Protein AF-A0A3A6PHD1-F1 (afdb_monomer)

Organism: NCBI:txid1276110

Nearest PDB structures (foldseek):
  7m3f-assembly1_B  TM=3.374E-01  e=2.686E+00  Homo sapiens
  9c1p-assembly1_A  TM=3.592E-01  e=3.494E+00  Homo sapiens
  7w40-assembly1_B  TM=2.192E-01  e=2.356E+00  Homo sapiens
  7w3z-assembly1_B  TM=1.747E-01  e=2.869E+00  Homo sapiens
  6ot0-assembly1_A  TM=2.148E-01  e=6.738E+00  Homo sapiens

pLDDT: mean 78.99, std 11.35, range [50.09, 92.81]

Structure (mmCIF, N/CA/C/O backbone):
data_AF-A0A3A6PHD1-F1
#
_entry.id   AF-A0A3A6PHD1-F1
#
loop_
_atom_site.group_PDB
_atom_site.id
_atom_site.type_symbol
_atom_site.label_atom_id
_atom_site.label_alt_id
_atom_site.label_comp_id
_atom_site.label_asym_id
_atom_site.label_entity_id
_atom_site.label_seq_id
_atom_site.pdbx_PDB_ins_code
_atom_site.Cartn_x
_atom_site.Cartn_y
_atom_site.Cartn_z
_atom_site.occupancy
_atom_site.B_iso_or_equiv
_atom_site.auth_seq_id
_atom_site.auth_comp_id
_atom_site.auth_asym_id
_atom_site.auth_atom_id
_atom_site.pdbx_PDB_model_num
ATOM 1 N N . MET A 1 1 ? 44.085 14.649 -65.419 1.00 54.53 1 MET A N 1
ATOM 2 C CA . MET A 1 1 ? 42.797 13.979 -65.137 1.00 54.53 1 MET A CA 1
ATOM 3 C C . MET A 1 1 ? 42.887 12.939 -64.013 1.00 54.53 1 MET A C 1
ATOM 5 O O . MET A 1 1 ? 41.843 12.458 -63.605 1.00 54.53 1 MET A O 1
ATOM 9 N N . ASP A 1 2 ? 44.060 12.668 -63.419 1.00 53.84 2 ASP A N 1
ATOM 10 C CA . ASP A 1 2 ? 44.179 11.685 -62.318 1.00 53.84 2 ASP A CA 1
ATOM 11 C C . ASP A 1 2 ? 43.768 12.226 -60.931 1.00 53.84 2 ASP A C 1
ATOM 13 O O . ASP A 1 2 ? 43.335 11.467 -60.065 1.00 53.84 2 ASP A O 1
ATOM 17 N N . ASN A 1 3 ? 43.817 13.549 -60.727 1.00 59.66 3 ASN A N 1
ATOM 18 C CA . ASN A 1 3 ? 43.451 14.175 -59.447 1.00 59.66 3 ASN A CA 1
ATOM 19 C C . ASN A 1 3 ? 41.937 14.202 -59.167 1.00 59.66 3 ASN A C 1
ATOM 21 O O . ASN A 1 3 ? 41.542 14.149 -58.006 1.00 59.66 3 ASN A O 1
ATOM 25 N N . GLU A 1 4 ? 41.073 14.266 -60.184 1.00 56.53 4 GLU A N 1
ATOM 26 C CA . GLU A 1 4 ? 39.610 14.292 -59.981 1.00 56.53 4 GLU A CA 1
ATOM 27 C C . GLU A 1 4 ? 39.048 12.909 -59.635 1.00 56.53 4 GLU A C 1
ATOM 29 O O . GLU A 1 4 ? 38.136 12.790 -58.811 1.00 56.53 4 GLU A O 1
ATOM 34 N N . VAL A 1 5 ? 39.637 11.856 -60.212 1.00 60.47 5 VAL A N 1
ATOM 35 C CA . VAL A 1 5 ? 39.283 10.463 -59.914 1.00 60.47 5 VAL A CA 1
ATOM 36 C C . VAL A 1 5 ? 39.743 10.093 -58.502 1.00 60.47 5 VAL A C 1
ATOM 38 O O . VAL A 1 5 ? 38.954 9.553 -57.728 1.00 60.47 5 VAL A O 1
ATOM 41 N N . GLY A 1 6 ? 40.973 10.463 -58.119 1.00 63.19 6 GLY A N 1
ATOM 42 C CA . GLY A 1 6 ? 41.479 10.260 -56.757 1.00 63.19 6 GLY A CA 1
ATOM 43 C C . GLY A 1 6 ? 40.651 10.990 -55.694 1.00 63.19 6 GLY A C 1
ATOM 44 O O . GLY A 1 6 ? 40.323 10.409 -54.660 1.00 63.19 6 GLY A O 1
ATOM 45 N N . ASN A 1 7 ? 40.233 12.231 -55.971 1.00 69.69 7 ASN A N 1
ATOM 46 C CA . ASN A 1 7 ? 39.409 13.007 -55.044 1.00 69.69 7 ASN A CA 1
ATOM 47 C C . ASN A 1 7 ? 37.972 12.457 -54.941 1.00 69.69 7 ASN A C 1
ATOM 49 O O . ASN A 1 7 ? 37.424 12.367 -53.844 1.00 69.69 7 ASN A O 1
ATOM 53 N N . SER A 1 8 ? 37.382 11.996 -56.051 1.00 68.56 8 SER A N 1
ATOM 54 C CA . SER A 1 8 ? 36.054 11.354 -56.042 1.00 68.56 8 SER A CA 1
ATOM 55 C C . SER A 1 8 ? 36.037 10.046 -55.250 1.00 68.56 8 SER A C 1
ATOM 57 O O . SER A 1 8 ? 35.105 9.805 -54.482 1.00 68.56 8 SER A O 1
ATOM 59 N N . ILE A 1 9 ? 37.081 9.219 -55.376 1.00 78.38 9 ILE A N 1
ATOM 60 C CA . ILE A 1 9 ? 37.214 7.981 -54.594 1.00 78.38 9 ILE A CA 1
ATOM 61 C C . ILE A 1 9 ? 37.349 8.307 -53.103 1.00 78.38 9 ILE A C 1
ATOM 63 O O . ILE A 1 9 ? 36.700 7.673 -52.269 1.00 78.38 9 ILE A O 1
ATOM 67 N N . HIS A 1 10 ? 38.133 9.329 -52.757 1.00 79.06 10 HIS A N 1
ATOM 68 C CA . HIS A 1 10 ? 38.327 9.719 -51.364 1.00 79.06 10 HIS A CA 1
ATOM 69 C C . HIS A 1 10 ? 37.036 10.246 -50.713 1.00 79.06 10 HIS A C 1
ATOM 71 O O . HIS A 1 10 ? 36.747 9.913 -49.560 1.00 79.06 10 HIS A O 1
ATOM 77 N N . ILE A 1 11 ? 36.231 11.008 -51.461 1.00 82.44 11 ILE A N 1
ATOM 78 C CA . ILE A 1 11 ? 34.908 11.484 -51.029 1.00 82.44 11 ILE A CA 1
ATOM 79 C C . ILE A 1 11 ? 33.947 10.305 -50.825 1.00 82.44 11 ILE A C 1
ATOM 81 O O . ILE A 1 11 ? 33.241 10.257 -49.817 1.00 82.44 11 ILE A O 1
ATOM 85 N N . MET A 1 12 ? 33.947 9.327 -51.735 1.00 83.50 12 MET A N 1
ATOM 86 C CA . MET A 1 12 ? 33.080 8.150 -51.637 1.00 83.50 12 MET A CA 1
ATOM 87 C C . MET A 1 12 ? 33.418 7.288 -50.412 1.00 83.50 12 MET A C 1
ATOM 89 O O . MET A 1 12 ? 32.519 6.869 -49.685 1.00 83.50 12 MET A O 1
ATOM 93 N N . ILE A 1 13 ? 34.709 7.079 -50.133 1.00 84.06 13 ILE A N 1
ATOM 94 C CA . ILE A 1 13 ? 35.166 6.356 -48.938 1.00 84.06 13 ILE A CA 1
ATOM 95 C C . ILE A 1 13 ? 34.755 7.104 -47.663 1.00 84.06 13 ILE A C 1
ATOM 97 O O . ILE A 1 13 ? 34.223 6.488 -46.740 1.00 84.06 13 ILE A O 1
ATOM 101 N N . ASN A 1 14 ? 34.923 8.428 -47.619 1.00 85.25 14 ASN A N 1
ATOM 102 C CA . ASN A 1 14 ? 34.513 9.226 -46.460 1.00 85.25 14 ASN A CA 1
ATOM 103 C C . ASN A 1 14 ? 32.999 9.158 -46.212 1.00 85.25 14 ASN A C 1
ATOM 105 O O . ASN A 1 14 ? 32.576 9.049 -45.063 1.00 85.25 14 ASN A O 1
ATOM 109 N N . LEU A 1 15 ? 32.181 9.160 -47.267 1.00 85.25 15 LEU A N 1
ATOM 110 C CA . LEU A 1 15 ? 30.730 8.994 -47.147 1.00 85.25 15 LEU A CA 1
ATOM 111 C C . LEU A 1 15 ? 30.346 7.626 -46.568 1.00 85.25 15 LEU A C 1
ATOM 113 O O . LEU A 1 15 ? 29.469 7.561 -45.708 1.00 85.25 15 LEU A O 1
ATOM 117 N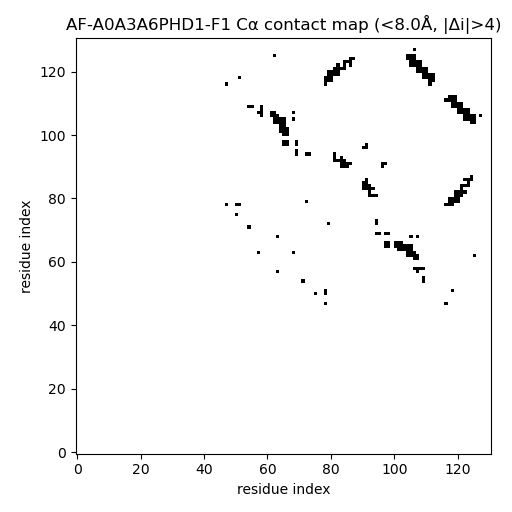 N . ILE A 1 16 ? 31.026 6.551 -46.979 1.00 89.75 16 ILE A N 1
ATOM 118 C CA . ILE A 1 16 ? 30.807 5.203 -46.431 1.00 89.75 16 ILE A CA 1
ATOM 119 C C . ILE A 1 16 ? 31.147 5.166 -44.938 1.00 89.75 16 ILE A C 1
ATOM 121 O O . ILE A 1 16 ? 30.375 4.636 -44.140 1.00 89.75 16 ILE A O 1
ATOM 125 N N . VAL A 1 17 ? 32.276 5.761 -44.546 1.00 89.75 17 VAL A N 1
ATOM 126 C CA . VAL A 1 17 ? 32.700 5.810 -43.139 1.00 89.75 17 VAL A CA 1
ATOM 127 C C . VAL A 1 17 ? 31.707 6.613 -42.298 1.00 89.75 17 VAL A C 1
ATOM 129 O O . VAL A 1 17 ? 31.301 6.152 -41.234 1.00 89.75 17 VAL A O 1
ATOM 132 N N . ILE A 1 18 ? 31.256 7.774 -42.781 1.00 89.00 18 ILE A N 1
ATOM 133 C CA . ILE A 1 18 ? 30.261 8.594 -42.077 1.00 89.00 18 ILE A CA 1
ATOM 134 C C . ILE A 1 18 ? 28.939 7.831 -41.925 1.00 89.00 18 ILE A C 1
ATOM 136 O O . ILE A 1 18 ? 28.374 7.808 -40.832 1.00 89.00 18 ILE A O 1
ATOM 140 N N . ALA A 1 19 ? 28.470 7.153 -42.975 1.00 89.38 19 ALA A N 1
ATOM 141 C CA . ALA A 1 19 ? 27.258 6.340 -42.912 1.00 89.38 19 ALA A CA 1
ATOM 142 C C . ALA A 1 19 ? 27.386 5.184 -41.903 1.00 89.38 19 ALA A C 1
ATOM 144 O O . ALA A 1 19 ? 26.455 4.932 -41.137 1.00 89.38 19 ALA A O 1
ATOM 145 N N . ALA A 1 20 ? 28.546 4.523 -41.848 1.00 89.19 20 ALA A N 1
ATOM 146 C CA . ALA A 1 20 ? 28.814 3.462 -40.882 1.00 89.19 20 ALA A CA 1
ATOM 147 C C . ALA A 1 20 ? 28.819 3.984 -39.435 1.00 89.19 20 ALA A C 1
ATOM 149 O O . ALA A 1 20 ? 28.203 3.375 -38.563 1.00 89.19 20 ALA A O 1
ATOM 150 N N . VAL A 1 21 ? 29.455 5.134 -39.182 1.00 90.06 21 VAL A N 1
ATOM 151 C CA . VAL A 1 21 ? 29.487 5.764 -37.852 1.00 90.06 21 VAL A CA 1
ATOM 152 C C . VAL A 1 21 ? 28.085 6.175 -37.406 1.00 90.06 21 VAL A C 1
ATOM 154 O O . VAL A 1 21 ? 27.694 5.869 -36.280 1.00 90.06 21 VAL A O 1
ATOM 157 N N . ILE A 1 22 ? 27.299 6.802 -38.288 1.00 90.12 22 ILE A N 1
ATOM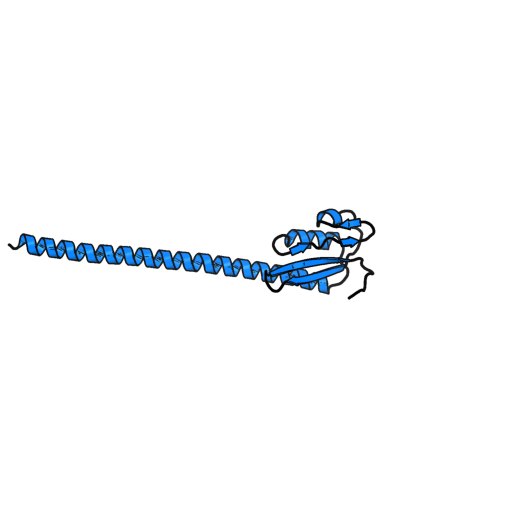 158 C CA . ILE A 1 22 ? 25.906 7.165 -37.992 1.00 90.12 22 ILE A CA 1
ATOM 159 C C . ILE A 1 22 ? 25.093 5.907 -37.674 1.00 90.12 22 ILE A C 1
ATOM 161 O O . ILE A 1 22 ? 24.435 5.862 -36.638 1.00 90.12 22 ILE A O 1
ATOM 165 N N . GLY A 1 23 ? 25.201 4.858 -38.497 1.00 88.44 23 GLY A N 1
ATOM 166 C CA . GLY A 1 23 ? 24.511 3.588 -38.262 1.00 88.44 23 GLY A CA 1
ATOM 167 C C . GLY A 1 23 ? 24.865 2.960 -36.912 1.00 88.44 23 GLY A C 1
ATOM 168 O O . GLY A 1 23 ? 23.981 2.485 -36.199 1.00 88.44 23 GLY A O 1
ATOM 169 N N . MET A 1 24 ? 26.138 3.022 -36.515 1.00 86.88 24 MET A N 1
ATOM 170 C CA . MET A 1 24 ? 26.603 2.501 -35.231 1.00 86.88 24 MET A CA 1
ATOM 171 C C . MET A 1 24 ? 26.036 3.302 -34.049 1.00 86.88 24 MET A C 1
ATOM 173 O O . MET A 1 24 ? 25.534 2.717 -33.090 1.00 86.88 24 MET A O 1
ATOM 177 N N . ILE A 1 25 ? 26.036 4.637 -34.136 1.00 85.19 25 ILE A N 1
ATOM 178 C CA . ILE A 1 25 ? 25.460 5.517 -33.106 1.00 85.19 25 ILE A CA 1
ATOM 179 C C . ILE A 1 25 ? 23.953 5.273 -32.967 1.00 85.19 25 ILE A C 1
ATOM 181 O O . ILE A 1 25 ? 23.445 5.149 -31.850 1.00 85.19 25 ILE A O 1
ATOM 185 N N . THR A 1 26 ? 23.230 5.171 -34.085 1.00 83.31 26 THR A N 1
ATOM 186 C CA . THR A 1 26 ? 21.788 4.898 -34.086 1.00 83.31 26 THR A CA 1
ATOM 187 C C . THR A 1 26 ? 21.480 3.525 -33.492 1.00 83.31 26 THR A C 1
ATOM 189 O O . THR A 1 26 ? 20.557 3.405 -32.688 1.00 83.31 26 THR A O 1
ATOM 192 N N . PHE A 1 27 ? 22.280 2.503 -33.814 1.00 83.69 27 PHE A N 1
ATOM 193 C CA . PHE A 1 27 ? 22.138 1.167 -33.236 1.00 83.69 27 PHE A CA 1
ATOM 194 C C . PHE A 1 27 ? 22.287 1.186 -31.709 1.00 83.69 27 PHE A C 1
ATOM 196 O O . PHE A 1 27 ? 21.393 0.721 -31.004 1.00 83.69 27 PHE A O 1
ATOM 203 N N . PHE A 1 28 ? 23.360 1.787 -31.184 1.00 80.00 28 PHE A N 1
ATOM 204 C CA . PHE A 1 28 ? 23.583 1.855 -29.736 1.00 80.00 28 PHE A CA 1
ATOM 205 C C . PHE A 1 28 ? 22.552 2.722 -29.008 1.00 80.00 28 PHE A C 1
ATOM 207 O O . PHE A 1 28 ? 22.175 2.406 -27.882 1.00 80.00 28 PHE A O 1
ATOM 214 N N . THR A 1 29 ? 22.051 3.775 -29.654 1.00 78.31 29 THR A N 1
ATOM 215 C CA . THR A 1 29 ? 21.015 4.641 -29.078 1.00 78.31 29 THR A CA 1
ATOM 216 C C . THR A 1 29 ? 19.680 3.904 -28.971 1.00 78.31 29 THR A C 1
ATOM 218 O O . THR A 1 29 ? 19.055 3.929 -27.913 1.00 78.31 29 THR A O 1
ATOM 221 N N . ASN A 1 30 ? 19.271 3.185 -30.020 1.00 76.31 30 ASN A N 1
ATOM 222 C CA . ASN A 1 30 ? 18.054 2.370 -29.994 1.00 76.31 30 ASN A CA 1
ATOM 223 C C . ASN A 1 30 ? 18.158 1.230 -28.974 1.00 76.31 30 ASN A C 1
ATOM 225 O O . ASN A 1 30 ? 17.213 0.982 -28.228 1.00 76.31 30 ASN A O 1
ATOM 229 N N . LEU A 1 31 ? 19.322 0.578 -28.894 1.00 75.06 31 LEU A N 1
ATOM 230 C CA . LEU A 1 31 ? 19.578 -0.475 -27.916 1.00 75.06 31 LEU A CA 1
ATOM 231 C C . LEU A 1 31 ? 19.498 0.070 -26.478 1.00 75.06 31 LEU A C 1
ATOM 233 O O . LEU A 1 31 ? 18.812 -0.503 -25.635 1.00 75.06 31 LEU A O 1
ATOM 237 N N . GLY A 1 32 ? 20.142 1.210 -26.206 1.00 70.69 32 GLY A N 1
ATOM 238 C CA . GLY A 1 32 ? 20.115 1.859 -24.893 1.00 70.69 32 GLY A CA 1
ATOM 239 C C . GLY A 1 32 ? 18.714 2.315 -24.472 1.00 70.69 32 GLY A C 1
ATOM 240 O O . GLY A 1 32 ? 18.333 2.151 -23.313 1.00 70.69 32 GLY A O 1
ATOM 241 N N . GLN A 1 33 ? 17.914 2.831 -25.409 1.00 70.19 33 GLN A N 1
ATOM 242 C CA . GLN A 1 33 ? 16.523 3.208 -25.142 1.00 70.19 33 GLN A CA 1
ATOM 243 C C . GLN A 1 33 ? 15.624 1.994 -24.871 1.00 70.19 33 GLN A C 1
ATOM 245 O O . GLN A 1 33 ? 14.792 2.057 -23.964 1.00 70.19 33 GLN A O 1
ATOM 250 N N . ALA A 1 34 ? 15.803 0.893 -25.608 1.00 67.00 34 ALA A N 1
ATOM 251 C CA . ALA A 1 34 ? 15.049 -0.342 -25.396 1.00 67.00 34 ALA A CA 1
ATOM 252 C C . ALA A 1 34 ? 15.337 -0.957 -24.015 1.00 67.00 34 ALA A C 1
ATOM 254 O O . ALA A 1 34 ? 14.403 -1.251 -23.271 1.00 67.00 34 ALA A O 1
ATOM 255 N N . PHE A 1 35 ? 16.614 -1.053 -23.625 1.00 67.19 35 PHE A N 1
ATOM 256 C CA . PHE A 1 35 ? 17.002 -1.575 -22.309 1.00 67.19 35 PHE A CA 1
ATOM 257 C C . PHE A 1 35 ? 16.498 -0.716 -21.145 1.00 67.19 35 PHE A C 1
ATOM 259 O O . PHE A 1 35 ? 16.088 -1.259 -20.122 1.00 67.19 35 PHE A O 1
ATOM 266 N N . SER A 1 36 ? 16.516 0.611 -21.292 1.00 65.19 36 SER A N 1
ATOM 267 C CA . SER A 1 36 ? 16.046 1.527 -20.246 1.00 65.19 36 SER A CA 1
ATOM 268 C C . SER A 1 36 ? 14.549 1.355 -19.968 1.00 65.19 36 SER A C 1
ATOM 270 O O . SER A 1 36 ? 14.145 1.226 -18.814 1.00 65.19 36 SER A O 1
ATOM 272 N N . ARG A 1 37 ? 13.724 1.265 -21.020 1.00 62.00 37 ARG A N 1
ATOM 273 C CA . ARG A 1 37 ? 12.275 1.052 -20.873 1.00 62.00 37 ARG A CA 1
ATOM 274 C C . ARG A 1 37 ? 11.957 -0.323 -20.290 1.00 62.00 37 ARG A C 1
ATOM 276 O O . ARG A 1 37 ? 11.210 -0.412 -19.326 1.00 62.00 37 ARG A O 1
ATOM 283 N N . GLU A 1 38 ? 12.601 -1.374 -20.792 1.00 65.88 38 GLU A N 1
ATOM 284 C CA . GLU A 1 38 ? 12.353 -2.740 -20.320 1.00 65.88 38 GLU A CA 1
ATOM 285 C C . GLU A 1 38 ? 12.741 -2.941 -18.843 1.00 65.88 38 GLU A C 1
ATOM 287 O O . GLU A 1 38 ? 12.054 -3.653 -18.109 1.00 65.88 38 GLU A O 1
ATOM 292 N N . GLN A 1 39 ? 13.825 -2.310 -18.372 1.00 57.03 39 GLN A N 1
ATOM 293 C CA . GLN A 1 39 ? 14.209 -2.373 -16.957 1.00 57.03 39 GLN A CA 1
ATOM 294 C C . GLN A 1 39 ? 13.254 -1.590 -16.050 1.00 57.03 39 GLN A C 1
ATOM 296 O O . GLN A 1 39 ? 12.950 -2.057 -14.948 1.00 57.03 39 GLN A O 1
ATOM 301 N N . LEU A 1 40 ? 12.770 -0.430 -16.501 1.00 60.09 40 LEU A N 1
ATOM 302 C CA . LEU A 1 40 ? 11.781 0.354 -15.761 1.00 60.09 40 LEU A CA 1
ATOM 303 C C . LEU A 1 40 ? 10.462 -0.415 -15.632 1.00 60.09 40 LEU A C 1
ATOM 305 O O . LEU A 1 40 ? 9.953 -0.549 -14.520 1.00 60.09 40 LEU A O 1
ATOM 309 N N . ASP A 1 41 ? 9.985 -1.019 -16.720 1.00 62.78 41 ASP A N 1
ATOM 310 C CA . ASP A 1 41 ? 8.754 -1.815 -16.720 1.00 62.78 41 ASP A CA 1
ATOM 311 C C . ASP A 1 41 ? 8.883 -3.055 -15.822 1.00 62.78 41 ASP A C 1
ATOM 313 O O . ASP A 1 41 ? 8.005 -3.345 -15.009 1.00 62.78 41 ASP A O 1
AT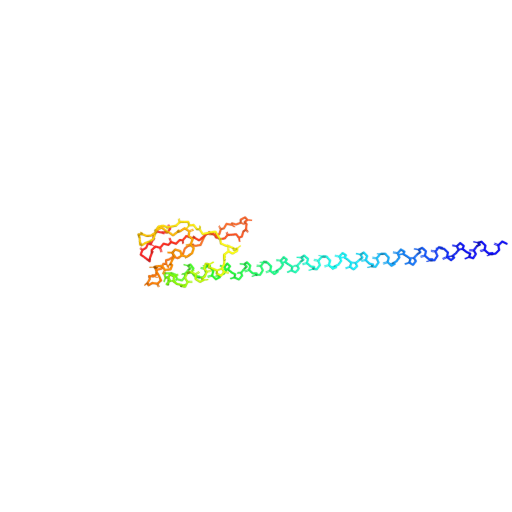OM 317 N N . LYS A 1 42 ? 10.015 -3.771 -15.888 1.00 59.34 42 LYS A N 1
ATOM 318 C CA . LYS A 1 42 ? 10.274 -4.936 -15.021 1.00 59.34 42 LYS A CA 1
ATOM 319 C C . LYS A 1 42 ? 10.340 -4.566 -13.542 1.00 59.34 42 LYS A C 1
ATOM 321 O O . LYS A 1 42 ? 9.819 -5.308 -12.712 1.00 59.34 42 LYS A O 1
ATOM 326 N N . THR A 1 43 ? 10.962 -3.439 -13.206 1.00 60.22 43 THR A N 1
ATOM 327 C CA . THR A 1 43 ? 11.080 -2.989 -11.812 1.00 60.22 43 THR A CA 1
ATOM 328 C C . THR A 1 43 ? 9.731 -2.535 -11.270 1.00 60.22 43 THR A C 1
ATOM 330 O O . THR A 1 43 ? 9.369 -2.913 -10.156 1.00 60.22 43 THR A O 1
ATOM 333 N N . ALA A 1 44 ? 8.952 -1.794 -12.061 1.00 60.41 44 ALA A N 1
ATOM 334 C CA . ALA A 1 44 ? 7.597 -1.396 -11.697 1.00 60.41 44 ALA A CA 1
ATOM 335 C C . ALA A 1 44 ? 6.701 -2.623 -11.460 1.00 60.41 44 ALA A C 1
ATOM 337 O O . ALA A 1 44 ? 6.038 -2.710 -10.427 1.00 60.41 44 ALA A O 1
ATOM 338 N N . ASN A 1 45 ? 6.763 -3.619 -12.348 1.00 61.16 45 ASN A N 1
ATOM 339 C CA . ASN A 1 45 ? 5.996 -4.858 -12.213 1.00 61.16 45 ASN A CA 1
ATOM 340 C C . ASN A 1 45 ? 6.424 -5.698 -11.001 1.00 61.16 45 ASN A C 1
ATOM 342 O O . ASN A 1 45 ? 5.569 -6.212 -10.284 1.00 61.16 45 ASN A O 1
ATOM 346 N N . LEU A 1 46 ? 7.729 -5.810 -10.723 1.00 63.59 46 LEU A N 1
ATOM 347 C CA . LEU A 1 46 ? 8.233 -6.490 -9.521 1.00 63.59 46 LEU A CA 1
ATOM 348 C C . LEU A 1 46 ? 7.765 -5.800 -8.240 1.00 63.59 46 LEU A C 1
ATOM 350 O O . LEU A 1 46 ? 7.343 -6.458 -7.293 1.00 63.59 46 LEU A O 1
ATOM 354 N N . THR A 1 47 ? 7.818 -4.473 -8.225 1.00 62.88 47 THR A N 1
ATOM 355 C CA . THR A 1 47 ? 7.416 -3.661 -7.076 1.00 62.88 47 THR A CA 1
ATOM 356 C C . THR A 1 47 ? 5.914 -3.814 -6.813 1.00 62.88 47 THR A C 1
ATOM 358 O O . THR A 1 47 ? 5.516 -4.094 -5.683 1.00 62.88 47 THR A O 1
ATOM 361 N N . LYS A 1 48 ? 5.087 -3.769 -7.868 1.00 63.53 48 LYS A N 1
ATOM 362 C CA . LYS A 1 48 ? 3.649 -4.071 -7.793 1.00 63.53 48 LYS A CA 1
ATOM 363 C C . LYS A 1 48 ? 3.376 -5.493 -7.288 1.00 63.53 48 LYS A C 1
ATOM 365 O O . LYS A 1 48 ? 2.533 -5.675 -6.414 1.00 63.53 48 LYS A O 1
ATOM 370 N N . ALA A 1 49 ? 4.104 -6.498 -7.776 1.00 65.81 49 ALA A N 1
ATOM 371 C CA . ALA A 1 49 ? 3.918 -7.896 -7.375 1.00 65.81 49 ALA A CA 1
ATOM 372 C C . ALA A 1 49 ? 4.275 -8.159 -5.898 1.00 65.81 49 ALA A C 1
ATOM 374 O O . ALA A 1 49 ? 3.590 -8.914 -5.211 1.00 65.81 49 ALA A O 1
ATOM 375 N N . VAL A 1 50 ? 5.331 -7.527 -5.379 1.00 68.56 50 VAL A N 1
ATOM 376 C CA . VAL A 1 50 ? 5.710 -7.671 -3.963 1.00 68.56 50 VAL A CA 1
ATOM 377 C C . VAL A 1 50 ? 4.685 -6.980 -3.061 1.00 68.56 50 VAL A C 1
ATOM 379 O O . VAL A 1 50 ? 4.195 -7.583 -2.107 1.00 68.56 50 VAL A O 1
ATOM 382 N N . TYR A 1 51 ? 4.306 -5.745 -3.386 1.00 67.50 51 TYR A N 1
ATOM 383 C CA . TYR A 1 51 ? 3.378 -4.962 -2.570 1.00 67.50 51 TYR A CA 1
ATOM 384 C C . TYR A 1 51 ? 1.952 -5.523 -2.554 1.00 67.50 51 TYR A C 1
ATOM 386 O O . TYR A 1 51 ? 1.335 -5.590 -1.488 1.00 67.50 51 TYR A O 1
ATOM 394 N N . SER A 1 52 ? 1.468 -6.020 -3.694 1.00 68.81 52 SER A N 1
ATOM 395 C CA . SER A 1 52 ? 0.195 -6.749 -3.783 1.00 68.81 52 SER A CA 1
ATOM 396 C C . SER A 1 52 ? 0.189 -8.009 -2.921 1.00 68.81 52 SER A C 1
ATOM 398 O O . SER A 1 52 ? -0.762 -8.236 -2.173 1.00 68.81 52 SER A O 1
ATOM 400 N N . SER A 1 53 ? 1.269 -8.797 -2.946 1.00 73.56 53 SER A N 1
ATOM 401 C CA . SER A 1 53 ? 1.349 -10.020 -2.144 1.00 73.56 53 SER A CA 1
ATOM 402 C C . SER A 1 53 ? 1.251 -9.744 -0.639 1.00 73.56 53 SER A C 1
ATOM 404 O O . SER A 1 53 ? 0.522 -10.444 0.062 1.00 73.56 53 SER A O 1
ATOM 406 N N . ASP A 1 54 ? 1.887 -8.675 -0.150 1.00 75.75 54 ASP A N 1
ATOM 407 C CA . ASP A 1 54 ? 1.847 -8.294 1.265 1.00 75.75 54 ASP A CA 1
ATOM 408 C C . ASP A 1 54 ? 0.461 -7.778 1.694 1.00 75.75 54 ASP A C 1
ATOM 410 O O . ASP A 1 54 ? 0.005 -8.085 2.799 1.00 75.75 54 ASP A O 1
ATOM 414 N N . LEU A 1 55 ? -0.236 -7.036 0.824 1.00 78.81 55 LEU A N 1
ATOM 415 C CA . LEU A 1 55 ? -1.619 -6.585 1.042 1.00 78.81 55 LEU A CA 1
ATOM 416 C C . LEU A 1 55 ? -2.594 -7.763 1.117 1.00 78.81 55 LEU A C 1
ATOM 418 O O . LEU A 1 55 ? -3.384 -7.859 2.059 1.00 78.81 55 LEU A O 1
ATOM 422 N N . ILE A 1 56 ? -2.508 -8.682 0.155 1.00 79.75 56 ILE A N 1
ATOM 423 C CA . ILE A 1 56 ? -3.367 -9.869 0.079 1.00 79.75 56 ILE A CA 1
ATOM 424 C C . ILE A 1 56 ? -3.125 -10.780 1.288 1.00 79.75 56 ILE A C 1
ATOM 426 O O . ILE A 1 56 ? -4.076 -11.235 1.927 1.00 79.75 56 ILE A O 1
ATOM 430 N N . LEU A 1 57 ? -1.860 -11.011 1.652 1.00 80.88 57 LEU A N 1
ATOM 431 C CA . LEU A 1 57 ? -1.502 -11.813 2.824 1.00 80.88 57 LEU A CA 1
ATOM 432 C C . LEU A 1 57 ? -2.017 -11.182 4.120 1.00 80.88 57 LEU A C 1
ATOM 434 O O . LEU A 1 57 ? -2.579 -11.887 4.960 1.00 80.88 57 LEU A O 1
ATOM 438 N N . ALA A 1 58 ? -1.876 -9.865 4.280 1.00 80.19 58 ALA A N 1
ATOM 439 C CA . ALA A 1 58 ? -2.380 -9.158 5.453 1.00 80.19 58 ALA A CA 1
ATOM 440 C C . ALA A 1 58 ? -3.915 -9.200 5.546 1.00 80.19 58 ALA A C 1
ATOM 442 O O . ALA A 1 58 ? -4.449 -9.378 6.641 1.00 80.19 58 ALA A O 1
ATOM 443 N N . ALA A 1 59 ? -4.628 -9.113 4.418 1.00 82.31 59 ALA A N 1
ATOM 444 C CA . ALA A 1 59 ? -6.083 -9.273 4.379 1.00 82.31 59 ALA A CA 1
ATOM 445 C C . ALA A 1 59 ? -6.525 -10.701 4.756 1.00 82.31 59 ALA A C 1
ATOM 447 O O . ALA A 1 59 ? -7.491 -10.887 5.501 1.00 82.31 59 ALA A O 1
ATOM 448 N N . ALA A 1 60 ? -5.786 -11.718 4.301 1.00 81.44 60 ALA A N 1
ATOM 449 C CA . ALA A 1 60 ? -6.063 -13.123 4.604 1.00 81.44 60 ALA A CA 1
ATOM 450 C C . ALA A 1 60 ? -5.770 -13.502 6.069 1.00 81.44 60 ALA A C 1
ATOM 452 O O . ALA A 1 60 ? -6.366 -14.442 6.597 1.00 81.44 60 ALA A O 1
ATOM 453 N N . HIS A 1 61 ? -4.883 -12.766 6.748 1.00 81.12 61 HIS A N 1
ATOM 454 C CA . HIS A 1 61 ? -4.441 -13.074 8.112 1.00 81.12 61 HIS A CA 1
ATOM 455 C C . HIS A 1 61 ? -5.515 -12.816 9.193 1.00 81.12 61 HIS A C 1
ATOM 457 O O . HIS A 1 61 ? -5.391 -13.296 10.325 1.00 81.12 61 HIS A O 1
ATOM 463 N N . GLY A 1 62 ? -6.582 -12.082 8.860 1.00 82.19 62 GLY A N 1
ATOM 464 C CA . GLY A 1 62 ? -7.659 -11.725 9.784 1.00 82.19 62 GLY A CA 1
ATOM 465 C C . GLY A 1 62 ? -7.446 -10.372 10.480 1.00 82.19 62 GLY A C 1
ATOM 466 O O . GLY A 1 62 ? -6.742 -9.515 9.953 1.00 82.19 62 GLY A O 1
ATOM 467 N N . PRO A 1 63 ? -8.091 -10.124 11.636 1.00 88.38 63 PRO A N 1
ATOM 468 C CA . PRO A 1 63 ? -8.005 -8.837 12.319 1.00 88.38 63 PRO A CA 1
ATOM 469 C C . PRO A 1 63 ? -6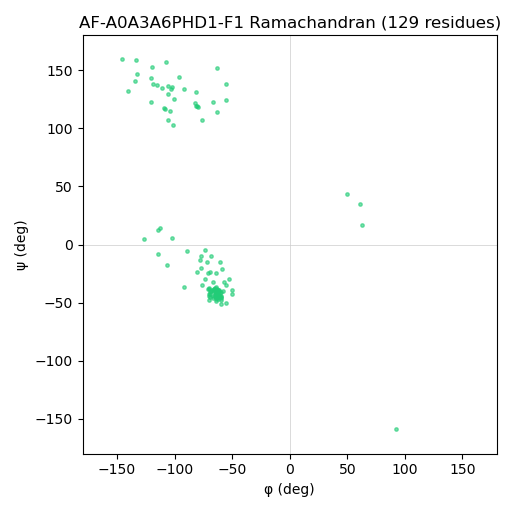.591 -8.567 12.847 1.00 88.38 63 PRO A C 1
ATOM 471 O O . PRO A 1 63 ? -6.062 -9.323 13.665 1.00 88.38 63 PRO A O 1
ATOM 474 N N . VAL A 1 64 ? -6.002 -7.455 12.418 1.00 90.19 64 VAL A N 1
ATOM 475 C CA . VAL A 1 64 ? -4.639 -7.024 12.759 1.00 90.19 64 VAL A CA 1
ATOM 476 C C . VAL A 1 64 ? -4.664 -5.668 13.469 1.00 90.19 64 VAL A C 1
ATOM 478 O O . VAL A 1 64 ? -5.596 -4.893 13.263 1.00 90.19 64 VAL A O 1
ATOM 481 N N . PRO A 1 65 ? -3.681 -5.341 14.328 1.00 91.75 65 PRO A N 1
ATOM 482 C CA . PRO A 1 65 ? -3.631 -4.039 14.990 1.00 91.75 65 PRO A CA 1
ATOM 483 C C . PRO A 1 65 ? -3.663 -2.878 13.987 1.00 91.75 65 PRO A C 1
ATOM 485 O O . PRO A 1 65 ? -2.951 -2.906 12.982 1.00 91.75 65 PRO A O 1
ATOM 488 N N . ALA A 1 66 ? -4.431 -1.828 14.285 1.00 90.31 66 ALA A N 1
ATOM 489 C CA . ALA A 1 66 ? -4.575 -0.663 13.411 1.00 90.31 66 ALA A CA 1
ATOM 490 C C . ALA A 1 66 ? -3.235 0.015 13.095 1.00 90.31 66 ALA A C 1
ATOM 492 O O . ALA A 1 66 ? -3.041 0.520 11.994 1.00 90.31 66 ALA A O 1
ATOM 493 N N . ALA A 1 67 ? -2.287 -0.018 14.037 1.00 89.62 67 ALA A N 1
ATOM 494 C CA . ALA A 1 67 ? -0.933 0.485 13.826 1.00 89.62 67 ALA A CA 1
ATOM 495 C C . ALA A 1 67 ? -0.192 -0.279 12.714 1.00 89.62 67 ALA A C 1
ATOM 497 O O . ALA A 1 67 ? 0.498 0.325 11.897 1.00 89.62 67 ALA A O 1
ATOM 498 N N . SER A 1 68 ? -0.357 -1.603 12.650 1.00 89.38 68 SER A N 1
ATOM 499 C CA . SER A 1 68 ? 0.232 -2.432 11.594 1.00 89.38 68 SER A CA 1
ATOM 500 C C . SER A 1 68 ? -0.425 -2.157 10.244 1.00 89.38 68 SER A C 1
ATOM 502 O O . SER A 1 68 ? 0.280 -2.029 9.247 1.00 89.38 68 SER A O 1
ATOM 504 N N . VAL A 1 69 ? -1.754 -2.001 10.226 1.00 89.69 69 VAL A N 1
ATOM 505 C CA . VAL A 1 69 ? -2.504 -1.607 9.022 1.00 89.69 69 VAL A CA 1
ATOM 506 C C . VAL A 1 69 ? -2.029 -0.247 8.521 1.00 89.69 69 VAL A C 1
ATOM 508 O O . VAL A 1 69 ? -1.724 -0.115 7.346 1.00 89.69 69 VAL A O 1
ATOM 511 N N . TYR A 1 70 ? -1.878 0.740 9.405 1.00 90.38 70 TYR A N 1
ATOM 512 C CA . TYR A 1 70 ? -1.380 2.069 9.052 1.00 90.38 70 TYR A CA 1
ATOM 513 C C . TYR A 1 70 ? -0.015 2.021 8.356 1.00 90.38 70 TYR A C 1
ATOM 515 O O . TYR A 1 70 ? 0.140 2.583 7.274 1.00 90.38 70 TYR A O 1
ATOM 523 N N . VAL A 1 71 ? 0.960 1.310 8.934 1.00 89.12 71 VAL A N 1
ATOM 524 C CA . VAL A 1 71 ? 2.298 1.165 8.330 1.00 89.12 71 VAL A CA 1
ATOM 525 C C . VAL A 1 71 ? 2.213 0.479 6.967 1.00 89.12 71 VAL A C 1
ATOM 527 O O . VAL A 1 71 ? 2.922 0.860 6.037 1.00 89.12 71 VAL A O 1
ATOM 530 N N . LEU A 1 72 ? 1.340 -0.519 6.838 1.00 88.12 72 LEU A N 1
ATOM 531 C CA . LEU A 1 72 ? 1.153 -1.249 5.594 1.00 88.12 72 LEU A CA 1
ATOM 532 C C . LEU A 1 72 ? 0.500 -0.374 4.515 1.00 88.12 72 LEU A C 1
ATOM 534 O O . LEU A 1 72 ? 0.973 -0.379 3.385 1.00 88.12 72 LEU A O 1
ATOM 538 N N . LEU A 1 73 ? -0.516 0.423 4.849 1.00 87.44 73 LEU A N 1
ATOM 539 C CA . LEU A 1 73 ? -1.136 1.367 3.914 1.00 87.44 73 LEU A CA 1
ATOM 540 C C . LEU A 1 73 ? -0.138 2.441 3.464 1.00 87.44 73 LEU A C 1
ATOM 542 O O . LEU A 1 73 ? 0.005 2.677 2.272 1.00 87.44 73 LEU A O 1
ATOM 546 N N . GLN A 1 74 ? 0.621 3.021 4.398 1.00 87.62 74 GLN A N 1
ATOM 547 C CA . GLN A 1 74 ? 1.657 4.018 4.098 1.00 87.62 74 GLN A CA 1
ATOM 548 C C . GLN A 1 74 ? 2.738 3.469 3.160 1.00 87.62 74 GLN A C 1
ATOM 550 O O . GLN A 1 74 ? 3.171 4.140 2.230 1.00 87.62 74 GLN A O 1
ATOM 555 N N . ARG A 1 75 ? 3.168 2.219 3.366 1.00 84.12 75 ARG A N 1
ATOM 556 C CA . ARG A 1 75 ? 4.192 1.596 2.515 1.00 84.12 75 ARG A CA 1
ATOM 557 C C . ARG A 1 75 ? 3.694 1.309 1.095 1.00 84.12 75 ARG A C 1
ATOM 559 O O . ARG A 1 75 ? 4.515 1.188 0.192 1.00 84.12 75 ARG A O 1
ATOM 566 N N . ASN A 1 76 ? 2.381 1.182 0.910 1.00 80.81 76 ASN A N 1
ATOM 567 C CA . ASN A 1 76 ? 1.760 0.802 -0.355 1.00 80.81 76 ASN A CA 1
ATOM 568 C C . ASN A 1 76 ? 0.937 1.939 -0.992 1.00 80.81 76 ASN A C 1
ATOM 570 O O . ASN A 1 76 ? 0.184 1.673 -1.921 1.00 80.81 76 ASN A O 1
ATOM 574 N N . GLU A 1 77 ? 1.087 3.193 -0.546 1.00 80.75 77 GLU A N 1
ATOM 575 C CA . GLU A 1 77 ? 0.271 4.346 -0.982 1.00 80.75 77 GLU A CA 1
ATOM 576 C C . GLU A 1 77 ? 0.210 4.522 -2.513 1.00 80.75 77 GLU A C 1
ATOM 578 O O . GLU A 1 77 ? -0.790 4.978 -3.051 1.00 80.75 77 GLU A O 1
ATOM 583 N N . GLN A 1 78 ? 1.255 4.112 -3.237 1.00 75.81 78 GLN A N 1
ATOM 584 C CA . GLN A 1 78 ? 1.338 4.242 -4.698 1.00 75.81 78 GLN A CA 1
ATOM 585 C C . GLN A 1 78 ? 0.537 3.195 -5.486 1.00 75.81 78 GLN A C 1
ATOM 587 O O . GLN A 1 78 ? 0.401 3.328 -6.700 1.00 75.81 78 GLN A O 1
ATOM 592 N N . VAL A 1 79 ? 0.075 2.129 -4.830 1.00 75.44 79 VAL A N 1
ATOM 593 C CA . VAL A 1 79 ? -0.601 0.986 -5.471 1.00 75.44 79 VAL A CA 1
ATOM 594 C C . VAL A 1 79 ? -1.954 0.674 -4.839 1.00 75.44 79 VAL A C 1
ATOM 596 O O . VAL A 1 79 ? -2.580 -0.318 -5.204 1.00 75.44 79 VAL A O 1
ATOM 599 N N . ILE A 1 80 ? -2.404 1.497 -3.888 1.00 80.75 80 ILE A N 1
ATOM 600 C CA . ILE A 1 80 ? -3.687 1.325 -3.212 1.00 80.75 80 ILE A CA 1
ATOM 601 C C . ILE A 1 80 ? -4.576 2.540 -3.409 1.00 80.75 80 ILE A C 1
ATOM 603 O O . ILE A 1 80 ? -4.123 3.681 -3.333 1.00 80.75 80 ILE A O 1
ATOM 607 N N . GLU A 1 81 ? -5.865 2.282 -3.552 1.00 83.12 81 GLU A N 1
ATOM 608 C CA . GLU A 1 81 ? -6.899 3.284 -3.387 1.00 83.12 81 GLU A CA 1
ATOM 609 C C . GLU A 1 81 ? -7.664 2.971 -2.098 1.00 83.12 81 GLU A C 1
ATOM 611 O O . GLU A 1 81 ? -8.225 1.889 -1.900 1.00 83.12 81 GLU A O 1
ATOM 616 N N . PHE A 1 82 ? -7.603 3.903 -1.150 1.00 82.69 82 PHE A N 1
ATOM 617 C CA . PHE A 1 82 ? -8.195 3.706 0.163 1.00 82.69 82 PHE A CA 1
ATOM 618 C C . PHE A 1 82 ? -9.697 3.970 0.104 1.00 82.69 82 PHE A C 1
ATOM 620 O O . PHE A 1 82 ? -10.113 5.094 -0.181 1.00 82.69 82 PHE A O 1
ATOM 627 N N . GLN A 1 83 ? -10.514 2.962 0.419 1.00 86.50 83 GLN A N 1
ATOM 628 C CA . GLN A 1 83 ? -11.956 3.125 0.465 1.00 86.50 83 GLN A CA 1
ATOM 629 C C . GLN A 1 83 ? -12.373 3.751 1.801 1.00 86.50 83 GLN A C 1
ATOM 631 O O . GLN A 1 83 ? -12.187 3.149 2.868 1.00 86.50 83 GLN A O 1
ATOM 636 N N . PRO A 1 84 ? -13.001 4.937 1.762 1.00 87.31 84 PRO A N 1
ATOM 637 C CA . PRO A 1 84 ? -13.485 5.595 2.957 1.00 87.31 84 PRO A CA 1
ATOM 638 C C . PRO A 1 84 ? -14.428 4.658 3.756 1.00 87.31 84 PRO A C 1
ATOM 640 O O . PRO A 1 84 ? -15.420 4.169 3.217 1.00 87.31 84 PRO A O 1
ATOM 643 N N . SER A 1 85 ? -14.127 4.412 5.039 1.00 87.19 85 SER A N 1
ATOM 644 C CA . SER A 1 85 ? -14.841 3.452 5.900 1.00 87.19 85 SER A CA 1
ATOM 645 C C . SER A 1 85 ? -15.199 4.036 7.277 1.00 87.19 85 SER A C 1
ATOM 647 O O . SER A 1 85 ? -14.451 4.834 7.842 1.00 87.19 85 SER A O 1
ATOM 649 N N . TYR A 1 86 ? -16.331 3.618 7.857 1.00 89.25 86 TYR A N 1
ATOM 650 C CA . TYR A 1 86 ? -16.743 4.005 9.214 1.00 89.25 86 TYR A CA 1
ATOM 651 C C . TYR A 1 86 ? -16.513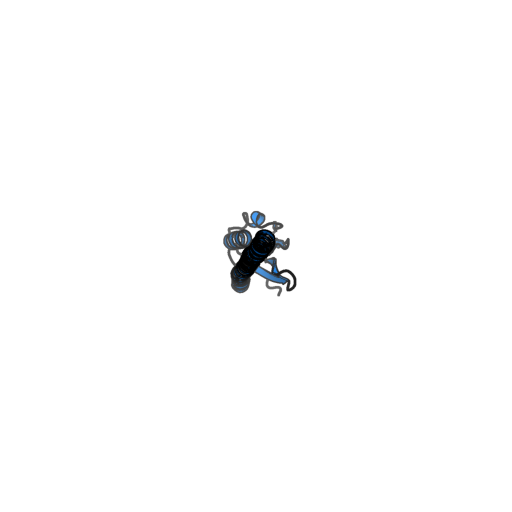 2.851 10.196 1.00 89.25 86 TYR A C 1
ATOM 653 O O . TYR A 1 86 ? -17.143 1.803 10.075 1.00 89.25 86 TYR A O 1
ATOM 661 N N . ILE A 1 87 ? -15.603 3.039 11.154 1.00 89.25 87 ILE A N 1
ATOM 662 C CA . ILE A 1 87 ? -15.068 1.972 12.013 1.00 89.25 87 ILE A CA 1
ATOM 663 C C . ILE A 1 87 ? -14.915 2.499 13.436 1.00 89.25 87 ILE A C 1
ATOM 665 O O . ILE A 1 87 ? -14.356 3.577 13.633 1.00 89.25 87 ILE A O 1
ATOM 669 N N . TYR A 1 88 ? -15.379 1.756 14.442 1.00 87.44 88 TYR A N 1
ATOM 670 C CA . TYR A 1 88 ? -15.277 2.136 15.856 1.00 87.44 88 TYR A CA 1
ATOM 671 C C . TYR A 1 88 ? -15.759 3.570 16.125 1.00 87.44 88 TYR A C 1
ATOM 673 O O . TYR A 1 88 ? -15.130 4.348 16.846 1.00 87.44 88 TYR A O 1
ATOM 681 N N . SER A 1 89 ? -16.884 3.927 15.504 1.00 86.62 89 SER A N 1
ATOM 682 C CA . SER A 1 89 ? -17.495 5.258 15.560 1.00 86.62 89 SER A CA 1
ATOM 683 C C . SER A 1 89 ? -16.646 6.401 14.979 1.00 86.62 89 SER A C 1
ATOM 685 O O . SER A 1 89 ? -16.928 7.574 15.244 1.00 86.62 89 SER A O 1
ATOM 687 N N . LYS A 1 90 ? -15.619 6.091 14.179 1.00 86.81 90 LYS A N 1
ATOM 688 C CA . LYS A 1 90 ? -14.774 7.069 13.490 1.00 86.81 90 LYS A CA 1
ATOM 689 C C . LYS A 1 90 ? -14.851 6.900 11.984 1.00 86.81 90 LYS A C 1
ATOM 691 O O . LYS A 1 90 ? -14.836 5.795 11.454 1.00 86.81 90 LYS A O 1
ATOM 696 N N . TRP A 1 91 ? -14.926 8.037 11.309 1.00 89.06 91 TRP A N 1
ATOM 697 C CA . TRP A 1 91 ? -14.812 8.113 9.865 1.00 89.06 91 TRP A CA 1
ATOM 698 C C . TRP A 1 91 ? -13.324 8.054 9.507 1.00 89.06 91 TRP A C 1
ATOM 700 O O . TRP A 1 91 ? -12.568 8.916 9.946 1.00 89.06 91 TRP A O 1
ATOM 710 N N . ILE A 1 92 ? -12.915 7.029 8.761 1.00 89.88 92 ILE A N 1
ATOM 711 C CA . ILE A 1 92 ? -11.555 6.848 8.251 1.00 89.88 92 ILE A CA 1
ATOM 712 C C . ILE A 1 92 ? -11.592 7.163 6.759 1.00 89.88 92 ILE A C 1
ATOM 714 O O . ILE A 1 92 ? -12.165 6.392 5.992 1.00 89.88 92 ILE A O 1
ATOM 718 N N . THR A 1 93 ? -11.049 8.307 6.341 1.00 88.69 93 THR A N 1
ATOM 719 C CA . THR A 1 93 ? -10.962 8.684 4.913 1.00 88.69 93 THR A CA 1
ATOM 720 C C . THR A 1 93 ? -9.546 8.574 4.370 1.00 88.69 93 THR A C 1
ATOM 722 O O . THR A 1 93 ? -9.355 8.511 3.160 1.00 88.69 93 THR A O 1
ATOM 725 N N . LYS A 1 94 ? -8.562 8.530 5.265 1.00 88.75 94 LYS A N 1
ATOM 726 C CA . LYS A 1 94 ? -7.139 8.417 4.963 1.00 88.75 94 LYS A CA 1
ATOM 727 C C . LYS A 1 94 ? -6.435 7.581 6.036 1.00 88.75 94 LYS A C 1
ATOM 729 O O . LYS A 1 94 ? -6.955 7.468 7.153 1.00 88.75 94 LYS A O 1
ATOM 734 N N . PRO A 1 95 ? -5.251 7.011 5.750 1.00 89.00 95 PRO A N 1
ATOM 735 C CA . PRO A 1 95 ? -4.541 6.165 6.707 1.00 89.00 95 PRO A CA 1
ATOM 736 C C . PRO A 1 95 ? -4.279 6.843 8.060 1.00 89.00 95 PRO A C 1
ATOM 738 O O . PRO A 1 95 ? -4.352 6.183 9.093 1.00 89.00 95 PRO A O 1
ATOM 741 N N . GLU A 1 96 ? -4.021 8.152 8.098 1.00 90.88 96 GLU A N 1
ATOM 742 C CA . GLU A 1 96 ? -3.709 8.885 9.337 1.00 90.88 96 GLU A CA 1
ATOM 743 C C . GLU A 1 96 ? -4.872 8.890 10.337 1.00 90.88 96 GLU A C 1
ATOM 745 O O . GLU A 1 96 ? -4.656 8.979 11.549 1.00 90.88 96 GLU A O 1
ATOM 750 N N . ASP A 1 97 ? -6.108 8.731 9.863 1.00 89.88 97 ASP A N 1
ATOM 751 C CA . ASP A 1 97 ? -7.286 8.672 10.730 1.00 89.88 97 ASP A CA 1
ATOM 752 C C . ASP A 1 97 ? -7.312 7.390 11.587 1.00 89.88 97 ASP A C 1
ATOM 754 O O . ASP A 1 97 ? -8.096 7.295 12.533 1.00 89.88 97 ASP A O 1
ATOM 758 N N . LEU A 1 98 ? -6.424 6.422 11.309 1.00 89.25 98 LEU A N 1
ATOM 759 C CA . LEU A 1 98 ? -6.215 5.216 12.116 1.00 89.25 98 LEU A CA 1
ATOM 760 C C . LEU A 1 98 ? -5.398 5.456 13.386 1.00 89.25 98 LEU A C 1
ATOM 762 O O . LEU A 1 98 ? -5.495 4.649 14.310 1.00 89.25 98 LEU A O 1
ATOM 766 N N . MET A 1 99 ? -4.617 6.540 13.468 1.00 91.62 99 MET A N 1
ATOM 767 C CA . MET A 1 99 ? -3.768 6.842 14.635 1.00 91.62 99 MET A CA 1
ATOM 768 C C . MET A 1 99 ? -4.506 6.767 15.982 1.00 91.62 99 MET A C 1
ATOM 770 O O . MET A 1 99 ? -3.976 6.184 16.929 1.00 91.62 99 MET A O 1
ATOM 774 N N . PRO A 1 100 ? -5.743 7.281 16.106 1.00 90.88 100 PRO A N 1
ATOM 775 C CA . PRO A 1 100 ? -6.507 7.197 17.343 1.00 90.88 100 PRO A CA 1
ATOM 776 C C . PRO A 1 100 ? -7.069 5.805 17.669 1.00 90.88 100 PRO A C 1
ATOM 778 O O . PRO A 1 100 ? -7.732 5.677 18.694 1.00 90.88 100 PRO A O 1
ATOM 781 N N . LEU A 1 101 ? -6.908 4.825 16.777 1.00 90.38 101 LEU A N 1
ATOM 782 C CA . LEU A 1 101 ? -7.407 3.452 16.898 1.00 90.38 101 LEU A CA 1
ATOM 783 C C . LEU A 1 101 ? -6.262 2.435 17.013 1.00 90.38 101 LEU A C 1
ATOM 785 O O . LEU A 1 101 ? -6.496 1.239 16.885 1.00 90.38 101 LEU A O 1
ATOM 789 N N . PHE A 1 102 ? -5.019 2.877 17.239 1.00 92.81 102 PHE A N 1
ATOM 790 C CA . PHE A 1 102 ? -3.840 2.003 17.338 1.00 92.81 102 PHE A CA 1
ATOM 791 C C . PHE A 1 102 ? -3.924 0.938 18.441 1.00 92.81 102 PHE A C 1
ATOM 793 O O . PHE A 1 102 ? -3.252 -0.087 18.343 1.00 92.81 102 PHE A O 1
ATOM 800 N N . ASP A 1 103 ? -4.772 1.138 19.450 1.00 91.00 103 ASP A N 1
ATOM 801 C CA . ASP A 1 103 ? -5.104 0.163 20.493 1.00 91.00 103 ASP A CA 1
ATOM 802 C C . ASP A 1 103 ? -6.088 -0.930 20.030 1.00 91.00 103 ASP A C 1
ATOM 804 O O . ASP A 1 103 ? -6.315 -1.907 20.747 1.00 91.00 103 ASP A O 1
ATOM 808 N N . ARG A 1 104 ? -6.687 -0.783 18.843 1.00 89.94 104 ARG A N 1
ATOM 809 C CA . ARG A 1 104 ? -7.721 -1.668 18.297 1.00 89.94 104 ARG A CA 1
ATOM 810 C C . ARG A 1 104 ? -7.201 -2.526 17.156 1.00 89.94 104 ARG A C 1
ATOM 812 O O . ARG A 1 104 ? -6.229 -2.199 16.476 1.00 89.94 104 ARG A O 1
ATOM 819 N N . LYS A 1 105 ? -7.889 -3.645 16.939 1.00 92.06 105 LYS A N 1
ATOM 820 C CA . LYS A 1 105 ? -7.692 -4.503 15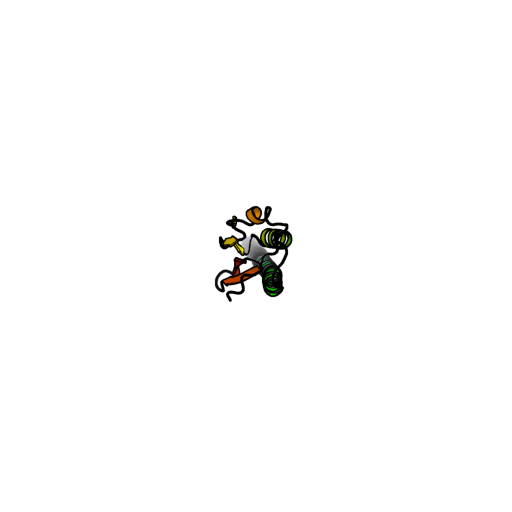.772 1.00 92.06 105 LYS A CA 1
ATOM 821 C C . LYS A 1 105 ? -8.713 -4.163 14.701 1.00 92.06 105 LYS A C 1
ATOM 823 O O . LYS A 1 105 ? -9.854 -3.841 15.007 1.00 92.06 105 LYS A O 1
ATOM 828 N N . ILE A 1 106 ? -8.294 -4.251 13.452 1.00 90.75 106 ILE A N 1
ATOM 829 C CA . ILE A 1 106 ? -9.082 -3.909 12.276 1.00 90.75 106 ILE A CA 1
ATOM 830 C C . ILE A 1 106 ? -8.900 -5.035 11.269 1.00 90.75 106 ILE A C 1
ATOM 832 O O . ILE A 1 106 ? -7.812 -5.597 11.131 1.00 90.75 106 ILE A O 1
ATOM 836 N N . ARG A 1 107 ? -9.975 -5.389 10.578 1.00 89.62 107 ARG A N 1
ATOM 837 C CA . ARG A 1 107 ? -9.926 -6.308 9.450 1.00 89.62 107 ARG A CA 1
ATOM 838 C C . ARG A 1 107 ? -9.750 -5.504 8.171 1.00 89.62 107 ARG A C 1
ATOM 840 O O . ARG A 1 107 ? -10.455 -4.524 7.953 1.00 89.62 107 ARG A O 1
ATOM 847 N N . MET A 1 108 ? -8.832 -5.948 7.327 1.00 88.81 108 MET A N 1
ATOM 848 C CA . MET A 1 108 ? -8.619 -5.378 6.005 1.00 88.81 108 MET A CA 1
ATOM 849 C C . MET A 1 108 ? -9.252 -6.290 4.957 1.00 88.81 108 MET A C 1
ATOM 851 O O . MET A 1 108 ? -9.096 -7.511 5.023 1.00 88.81 108 MET A O 1
ATOM 855 N N . LYS A 1 109 ? -9.960 -5.701 3.998 1.00 85.75 109 LYS A N 1
ATOM 856 C CA . LYS A 1 109 ? -10.343 -6.349 2.748 1.00 85.75 109 LYS A CA 1
ATOM 857 C C . LYS A 1 109 ? -9.653 -5.637 1.606 1.00 85.75 109 LYS A C 1
ATOM 859 O O . LYS A 1 109 ? -9.559 -4.416 1.598 1.00 85.75 109 LYS A O 1
ATOM 864 N N . VAL A 1 110 ? -9.152 -6.432 0.678 1.00 86.31 110 VAL A N 1
ATOM 865 C CA . VAL A 1 110 ? -8.461 -5.952 -0.508 1.00 86.31 110 VAL A CA 1
ATOM 866 C C . VAL A 1 110 ? -9.243 -6.474 -1.701 1.00 86.31 110 VAL A C 1
ATOM 868 O O . VAL A 1 110 ? -9.462 -7.682 -1.802 1.00 86.31 110 VAL A O 1
ATOM 871 N N . HIS A 1 111 ? -9.699 -5.566 -2.553 1.00 83.31 111 HIS A N 1
ATOM 872 C CA . HIS A 1 111 ? -10.314 -5.877 -3.833 1.00 83.31 111 HIS A CA 1
ATOM 873 C C . HIS A 1 111 ? -9.305 -5.537 -4.928 1.00 83.31 111 HIS A C 1
ATOM 875 O O . HIS A 1 111 ? -8.702 -4.465 -4.900 1.00 83.31 111 HIS A O 1
ATOM 881 N N . ASP A 1 112 ? -9.078 -6.484 -5.832 1.00 76.75 112 ASP A N 1
ATOM 882 C CA . ASP A 1 112 ? -8.229 -6.267 -7.000 1.00 76.75 112 ASP A CA 1
ATOM 883 C C . ASP A 1 112 ? -9.056 -5.549 -8.069 1.00 76.75 112 ASP A C 1
ATOM 885 O O . ASP A 1 112 ? -10.195 -5.956 -8.325 1.00 76.75 112 ASP A O 1
ATOM 889 N N . ASP A 1 113 ? -8.511 -4.476 -8.638 1.00 68.31 113 ASP A N 1
ATOM 890 C CA . ASP A 1 113 ? -9.040 -3.885 -9.861 1.00 68.31 113 ASP A CA 1
ATOM 891 C C . ASP A 1 113 ? -8.160 -4.328 -11.027 1.00 68.31 113 ASP A C 1
ATOM 893 O O . ASP A 1 113 ? -7.035 -3.846 -11.216 1.00 68.31 113 ASP A O 1
ATOM 897 N N . ASP A 1 114 ? -8.679 -5.300 -11.779 1.00 61.50 114 ASP A N 1
ATOM 898 C CA . ASP A 1 114 ? -7.953 -6.057 -12.801 1.00 61.50 114 ASP A CA 1
ATOM 899 C C . ASP A 1 114 ? -7.398 -5.172 -13.943 1.00 61.50 114 ASP A C 1
ATOM 901 O O . ASP A 1 114 ? -6.549 -5.631 -14.711 1.00 61.50 114 ASP A O 1
ATOM 905 N N . GLU A 1 115 ? -7.849 -3.917 -14.083 1.00 58.97 115 GLU A N 1
ATOM 906 C CA . GLU A 1 115 ? -7.492 -3.048 -15.216 1.00 58.97 115 GLU A CA 1
ATOM 907 C C . GLU A 1 115 ? -6.255 -2.155 -14.978 1.00 58.97 115 GLU A C 1
ATOM 909 O O . GLU A 1 115 ? -5.443 -2.009 -15.894 1.00 58.97 115 GLU A O 1
ATOM 914 N N . ASP A 1 116 ? -6.035 -1.631 -13.764 1.00 62.78 116 ASP A N 1
ATOM 915 C CA . ASP A 1 116 ? -4.952 -0.661 -13.482 1.00 62.78 116 ASP A CA 1
ATOM 916 C C . ASP A 1 116 ? -3.854 -1.195 -12.532 1.00 62.78 116 ASP A C 1
ATOM 918 O O . ASP A 1 116 ? -2.782 -0.585 -12.349 1.00 62.78 116 ASP A O 1
ATOM 922 N N . GLY A 1 117 ? -4.072 -2.377 -11.942 1.00 65.69 117 GLY A N 1
ATOM 923 C CA . GLY A 1 117 ? -3.202 -2.931 -10.902 1.00 65.69 117 GLY A CA 1
ATOM 924 C C . GLY A 1 117 ? -3.152 -2.030 -9.666 1.00 65.69 117 GLY A C 1
ATOM 925 O O . GLY A 1 117 ? -2.084 -1.865 -9.064 1.00 65.69 117 GLY A O 1
ATOM 926 N N . ILE A 1 118 ? -4.287 -1.392 -9.371 1.00 72.31 118 ILE A N 1
ATOM 927 C CA . ILE A 1 118 ? -4.563 -0.611 -8.168 1.00 72.31 118 ILE A CA 1
ATOM 928 C C . ILE A 1 118 ? -5.440 -1.484 -7.272 1.00 72.3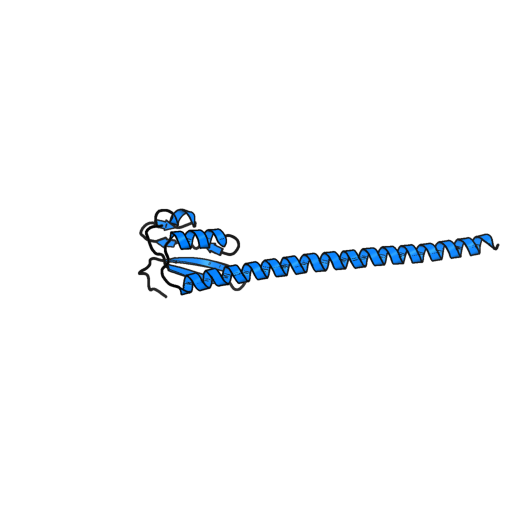1 118 ILE A C 1
ATOM 930 O O . ILE A 1 118 ? -6.399 -2.099 -7.727 1.00 72.31 118 ILE A O 1
ATOM 934 N N . TYR A 1 119 ? -5.104 -1.543 -5.988 1.00 79.06 119 TYR A N 1
ATOM 935 C CA . TYR A 1 119 ? -5.847 -2.326 -5.009 1.00 79.06 119 TYR A CA 1
ATOM 936 C C . TYR A 1 119 ? -6.779 -1.438 -4.198 1.00 79.06 119 TYR A C 1
ATOM 938 O O . TYR A 1 119 ? -6.331 -0.507 -3.52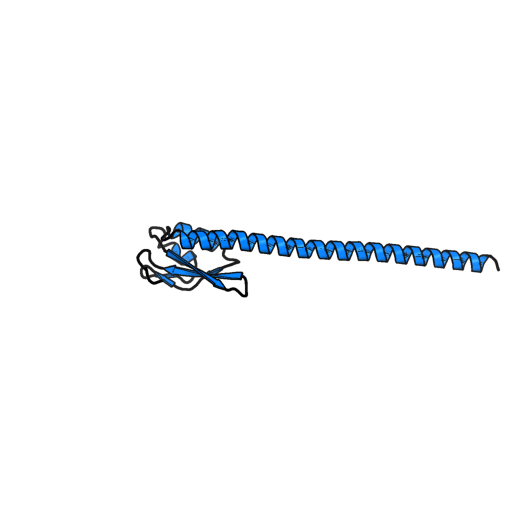7 1.00 79.06 119 TYR A O 1
ATOM 946 N N . TYR A 1 120 ? -8.061 -1.776 -4.168 1.00 84.06 120 TYR A N 1
ATOM 947 C CA . TYR A 1 120 ? -9.016 -1.120 -3.287 1.00 84.06 120 TYR A CA 1
ATOM 948 C C . TYR A 1 120 ? -8.940 -1.719 -1.895 1.00 84.06 120 TYR A C 1
ATOM 950 O O . TYR A 1 120 ? -9.145 -2.921 -1.710 1.00 84.06 120 TYR A O 1
ATOM 958 N N . VAL A 1 121 ? -8.662 -0.881 -0.900 1.00 86.44 121 VAL A N 1
ATOM 959 C CA . VAL A 1 121 ? -8.577 -1.326 0.491 1.00 86.44 121 VAL A CA 1
ATOM 960 C C . VAL A 1 121 ? -9.767 -0.819 1.288 1.00 86.44 121 VAL A C 1
ATOM 962 O O . VAL A 1 121 ? -9.919 0.381 1.495 1.00 86.44 121 VAL A O 1
ATOM 965 N N . GLU A 1 122 ? -10.574 -1.749 1.791 1.00 88.12 122 GLU A N 1
ATOM 966 C CA . GLU A 1 122 ? -11.688 -1.485 2.697 1.00 88.12 122 GLU A CA 1
ATOM 967 C C . GLU A 1 122 ? -11.314 -1.932 4.115 1.00 88.12 122 GLU A C 1
ATOM 969 O O . GLU A 1 122 ? -10.764 -3.018 4.332 1.00 88.12 122 GLU A O 1
ATOM 974 N N . LEU A 1 123 ? -11.629 -1.104 5.109 1.00 90.00 123 LEU A N 1
ATOM 975 C CA . LEU A 1 123 ? -11.342 -1.398 6.507 1.00 90.00 123 LEU A CA 1
ATOM 976 C C . LEU A 1 123 ? -12.631 -1.649 7.288 1.00 90.00 123 LEU A C 1
ATOM 978 O O . LEU A 1 123 ? -13.591 -0.889 7.195 1.00 90.00 123 LEU A O 1
ATOM 982 N N . ARG A 1 124 ? -12.633 -2.700 8.110 1.00 88.56 124 ARG A N 1
ATOM 983 C CA . ARG A 1 124 ? -13.797 -3.128 8.896 1.00 88.56 124 ARG A CA 1
ATOM 984 C C . ARG A 1 124 ? -13.433 -3.435 10.341 1.00 88.56 124 ARG A C 1
ATOM 986 O O . ARG A 1 124 ? -12.284 -3.729 10.669 1.00 88.56 124 ARG A O 1
ATOM 993 N N . GLU A 1 125 ? -14.427 -3.397 11.218 1.00 89.31 125 GLU A N 1
ATOM 994 C CA . GLU A 1 125 ? -14.248 -3.763 12.625 1.00 89.31 125 GLU A CA 1
ATOM 995 C C . GLU A 1 125 ? -13.854 -5.241 12.780 1.00 89.31 125 GLU A C 1
ATOM 997 O O . GLU A 1 125 ? -14.231 -6.089 11.971 1.00 89.31 125 GLU A O 1
ATOM 1002 N N . GLU A 1 126 ? -13.128 -5.574 13.853 1.00 85.50 126 GLU A N 1
ATOM 1003 C CA . GLU A 1 126 ? -12.687 -6.949 14.157 1.00 85.50 126 GLU A CA 1
ATOM 1004 C C . GLU A 1 126 ? -13.831 -7.980 14.106 1.00 85.50 126 GLU A C 1
ATOM 1006 O O . GLU A 1 126 ? -13.647 -9.091 13.597 1.00 85.50 126 GLU A O 1
ATOM 1011 N N . ASN A 1 127 ? -15.010 -7.590 14.598 1.00 80.19 127 ASN A N 1
ATOM 1012 C CA . ASN A 1 127 ? -16.191 -8.447 14.709 1.00 80.19 127 ASN A CA 1
ATOM 1013 C C . ASN A 1 127 ? -17.082 -8.437 13.460 1.00 80.19 127 ASN A C 1
ATOM 1015 O O . ASN A 1 127 ? -18.058 -9.191 13.406 1.00 80.19 127 ASN A O 1
ATOM 1019 N N . ASP A 1 128 ? -16.783 -7.599 12.466 1.00 72.38 128 ASP A N 1
ATOM 1020 C CA . ASP A 1 128 ? -17.571 -7.565 11.243 1.00 72.38 128 ASP A CA 1
ATOM 1021 C C . ASP A 1 128 ? -17.213 -8.772 10.362 1.00 72.38 128 ASP A C 1
ATOM 1023 O O . ASP A 1 128 ? -16.121 -8.887 9.798 1.00 72.38 128 ASP A O 1
ATOM 1027 N N . THR A 1 129 ? -18.149 -9.718 10.308 1.00 59.81 129 THR A N 1
ATOM 1028 C CA . THR A 1 129 ? -18.043 -10.994 9.584 1.00 59.81 129 THR A CA 1
ATOM 1029 C C . THR A 1 129 ? -18.802 -10.985 8.265 1.00 59.81 129 THR A C 1
ATOM 1031 O O . THR A 1 129 ? -18.882 -12.021 7.606 1.00 59.81 129 THR A O 1
ATOM 1034 N N . ARG A 1 130 ? -19.360 -9.843 7.845 1.00 58.81 130 ARG A N 1
ATOM 1035 C CA . ARG A 1 130 ? -20.028 -9.755 6.545 1.00 58.81 130 ARG A CA 1
ATOM 1036 C C . ARG A 1 130 ? -18.994 -10.014 5.447 1.00 58.81 130 ARG A C 1
ATOM 1038 O O . ARG A 1 130 ? -18.026 -9.264 5.318 1.00 58.81 130 ARG A O 1
ATOM 1045 N N . ALA A 1 13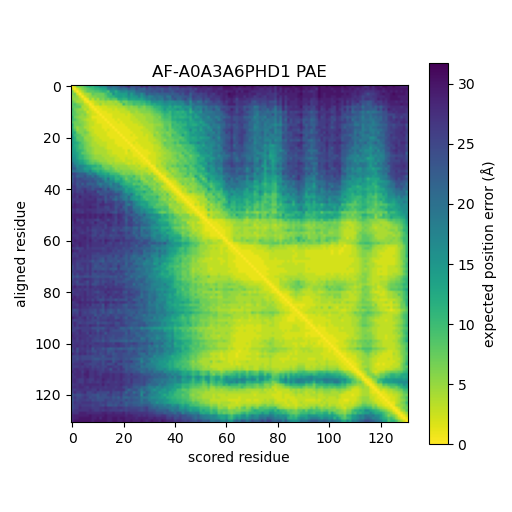1 ? -19.159 -11.117 4.720 1.00 50.09 131 ALA A N 1
ATOM 1046 C CA . ALA A 1 131 ? -18.369 -11.450 3.536 1.00 50.09 131 ALA A CA 1
ATOM 1047 C C . ALA A 1 131 ? -18.627 -10.431 2.423 1.00 50.09 131 ALA A C 1
ATOM 1049 O O . ALA A 1 131 ? -19.768 -9.932 2.335 1.00 50.09 131 ALA A O 1
#

Foldseek 3Di:
DVVVVVVVVVVVVVVVVVVVVVVVVVVVVVVVVVVVVVVVVVVVVVVLVVLVVVLVVQLVVAWDFLVVVLVSCVVCVVQEDEDFAQEPNDTPPDSVSSVVRRVATKHWDWDADPPPSHIYIDIYHRPDPDD

Radius of gyration: 29.32 Å; Cα contacts (8 Å, |Δi|>4): 131; chains: 1; bounding box: 64×27×86 Å

Solvent-accessible surface area (backbone atoms only — not comparable to full-atom values): 7276 Å² total; per-residue (Å²): 122,68,68,63,55,55,50,50,52,52,52,52,54,50,51,52,53,51,53,52,52,52,51,52,53,52,50,54,49,54,50,52,53,52,52,52,51,54,52,51,54,52,49,52,50,50,52,50,54,54,52,50,50,55,51,52,50,51,30,71,71,39,62,38,44,26,51,59,51,36,54,52,49,66,76,37,54,93,44,45,44,72,45,70,29,77,39,94,94,38,77,31,72,52,64,73,58,37,64,90,38,44,93,36,50,30,24,46,44,70,44,82,40,92,86,79,72,38,31,38,37,41,55,40,44,59,84,64,75,81,127

Secondary structure (DSSP, 8-state):
-HHHHHHHHHHHHHHHHHHHHHHHHHHHHHHHHHHHHHHHHHHHHHHHHHHHHHHHHHHHT-SEEHHHHHHHHHHTTTTEEEPPEEETTEEESSGGGGGGGTTSEEEEEEEEETTTTEEEEEEEETT----

Sequence (131 aa):
MDNEVGNSIHIMINLIVIAAVIGMITFFTNLGQAFSREQLDKTANLTKAVYSSDLILAAAHGPVPAASVYVLLQRNEQVIEFQPSYIYSKWITKPEDLMPLFDRKIRMKVHDDDEDGIYYVELREENDTRA

Mean predicted aligned error: 13.16 Å